Protein AF-A0A4Y7UEK0-F1 (afdb_monomer)

pLDDT: mean 76.54, std 17.19, range [35.75, 97.5]

Radius of gyration: 24.65 Å; Cα contacts (8 Å, |Δi|>4): 47; chains: 1; bounding box: 39×73×31 Å

Mean predicted aligned error: 13.54 Å

Foldseek 3Di:
DPVVVVVVPPPPDDPVVVVVVVVVVVVVVVVVVVVVVVVVVVVCCVQQLAAPDDVPPPDDDDDDDPVVLVVLCVVCVVPVVSNHDSVSRVVSVVVVCCVVCVVVVQVVDVVPHPGPD

InterPro domains:
  IPR021823 Protein of unknown function DUF3408 [PF11888] (27-111)

Organism: NCBI:txid2133765

Secondary structure (DSSP, 8-state):
--HHHHHTT-TTS-HHHHHHHHHHHHHHHHHHHHHHHHHHHHHHHHHHS---S---S-PPP----HHHHHHHHHHHHH-GGGT--HHHHHHHHHHHHHHHHHHHHHHHHHTTSS---

Solvent-accessible surface area (backbone atoms only — not comparable to full-atom values): 7030 Å² total; per-residue (Å²): 132,71,70,69,64,60,64,76,70,51,88,85,59,62,72,70,61,56,55,51,51,53,52,52,50,52,52,50,54,50,50,50,52,50,51,54,50,50,50,50,52,53,50,49,40,69,60,38,44,44,64,82,62,73,91,65,90,80,75,82,91,78,92,70,61,68,74,57,49,54,52,52,47,50,52,37,69,68,43,61,91,51,70,31,44,63,66,25,33,53,48,32,51,50,53,50,47,49,70,78,39,41,65,61,53,50,54,62,38,54,77,73,47,77,69,95,120

Structure (mmCIF, N/CA/C/O backbone):
data_AF-A0A4Y7UEK0-F1
#
_entry.id   AF-A0A4Y7UEK0-F1
#
loop_
_atom_site.group_PDB
_atom_site.id
_atom_site.type_symbol
_atom_site.label_atom_id
_atom_site.label_alt_id
_atom_site.label_comp_id
_atom_site.label_asym_id
_atom_site.label_entity_id
_atom_site.label_seq_id
_atom_site.pdbx_PDB_ins_code
_atom_site.Cartn_x
_atom_site.Cartn_y
_atom_site.Cartn_z
_atom_site.occupancy
_atom_site.B_iso_or_equiv
_atom_site.auth_seq_id
_atom_site.auth_comp_id
_atom_site.auth_asym_id
_atom_site.auth_atom_id
_atom_site.pdbx_PDB_model_num
ATOM 1 N N . MET A 1 1 ? -23.422 32.558 14.221 1.00 51.28 1 MET A N 1
ATOM 2 C CA . MET A 1 1 ? -23.648 33.765 15.050 1.00 51.28 1 MET A CA 1
ATOM 3 C C . MET A 1 1 ? -22.367 34.535 15.437 1.00 51.28 1 MET A C 1
ATOM 5 O O . MET A 1 1 ? -22.496 35.624 15.967 1.00 51.28 1 MET A O 1
ATOM 9 N N . TYR A 1 2 ? -21.147 34.057 15.121 1.00 42.44 2 TYR A N 1
ATOM 10 C CA . TYR A 1 2 ? -19.880 34.770 15.417 1.00 42.44 2 TYR A CA 1
ATOM 11 C C . TYR A 1 2 ? -19.360 35.696 14.296 1.00 42.44 2 TYR A C 1
ATOM 13 O O . TYR A 1 2 ? -18.564 36.591 14.559 1.00 42.44 2 TYR A O 1
ATOM 21 N N . TRP A 1 3 ? -19.823 35.526 13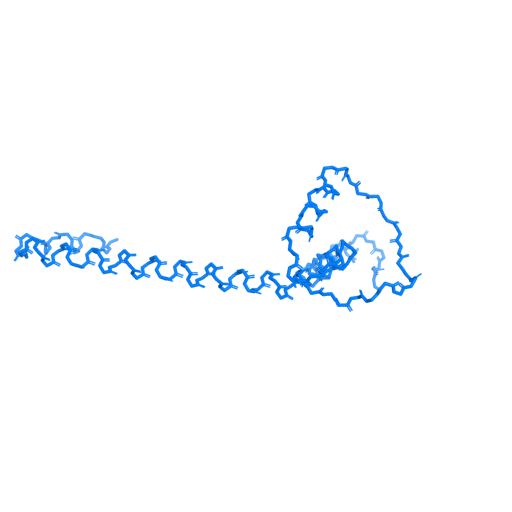.053 1.00 38.50 3 TRP A N 1
ATOM 22 C CA . TRP A 1 3 ? -19.359 36.330 11.911 1.00 38.50 3 TRP A CA 1
ATOM 23 C C . TRP A 1 3 ? -19.904 37.771 11.909 1.00 38.50 3 TRP A C 1
ATOM 25 O O . TRP A 1 3 ? -19.195 38.690 11.506 1.00 38.50 3 TRP A O 1
ATOM 35 N N . ASN A 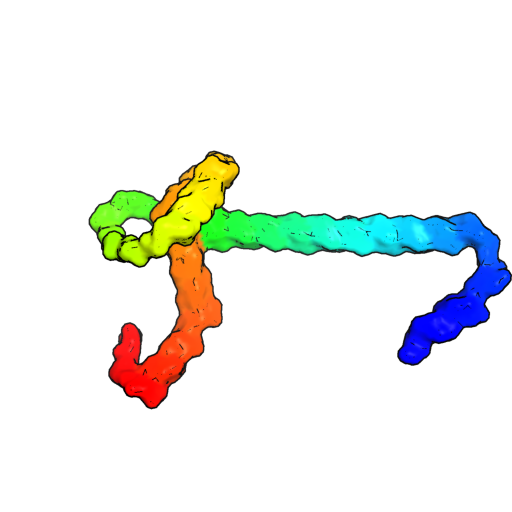1 4 ? -21.110 38.001 12.446 1.00 35.75 4 ASN A N 1
ATOM 36 C CA . ASN A 1 4 ? -21.740 39.331 12.469 1.00 35.75 4 ASN A CA 1
ATOM 37 C C . ASN A 1 4 ? -21.122 40.300 13.493 1.00 35.75 4 ASN A C 1
ATOM 39 O O . ASN A 1 4 ? -21.269 41.510 13.347 1.00 35.75 4 ASN A O 1
ATOM 43 N N . ILE A 1 5 ? -20.417 39.796 14.511 1.00 50.41 5 ILE A N 1
ATOM 44 C CA . ILE A 1 5 ? -19.806 40.637 15.555 1.00 50.41 5 ILE A CA 1
ATOM 45 C C . ILE A 1 5 ? -18.482 41.250 15.067 1.00 50.41 5 ILE A C 1
ATOM 47 O O . ILE A 1 5 ? -18.147 42.373 15.434 1.00 50.41 5 ILE A O 1
ATOM 51 N N . ILE A 1 6 ? -17.747 40.559 14.189 1.00 52.50 6 ILE A N 1
ATOM 52 C CA . ILE A 1 6 ? -16.452 41.040 13.681 1.00 52.50 6 ILE A CA 1
ATOM 53 C C . ILE A 1 6 ? -16.626 42.156 12.641 1.00 52.50 6 ILE A C 1
ATOM 55 O O . ILE A 1 6 ? -15.857 43.116 12.646 1.00 52.50 6 ILE A O 1
ATOM 59 N N . PHE A 1 7 ? -17.654 42.072 11.790 1.00 45.69 7 PHE A N 1
ATOM 60 C CA . PHE A 1 7 ? -17.896 43.068 10.739 1.00 45.69 7 PHE A CA 1
ATOM 61 C C . PHE A 1 7 ? -18.447 44.398 11.262 1.00 45.69 7 PHE A C 1
ATOM 63 O O . PHE A 1 7 ? -18.144 45.442 10.699 1.00 45.69 7 PHE A O 1
ATOM 70 N N . LYS A 1 8 ? -19.193 44.406 12.374 1.00 47.34 8 LYS A N 1
ATOM 71 C CA . LYS A 1 8 ? -19.775 45.652 12.905 1.00 47.34 8 LYS A CA 1
ATOM 72 C C . LYS A 1 8 ? -18.752 46.578 13.581 1.00 47.34 8 LYS A C 1
ATOM 74 O O . LYS A 1 8 ? -19.083 47.705 13.920 1.00 47.34 8 LYS A O 1
ATOM 79 N N . ASN A 1 9 ? -17.514 46.112 13.775 1.00 48.19 9 ASN A N 1
ATOM 80 C CA . ASN A 1 9 ? -16.435 46.857 14.433 1.00 48.19 9 ASN A CA 1
ATOM 81 C C . ASN A 1 9 ? -15.247 47.153 13.484 1.00 48.19 9 ASN A C 1
ATOM 83 O O . ASN A 1 9 ? -14.094 47.280 13.924 1.00 48.19 9 ASN A O 1
ATOM 87 N N . SER A 1 10 ? -15.501 47.185 12.165 1.00 52.19 10 SER A N 1
ATOM 88 C CA . SER A 1 10 ? -14.494 47.468 11.128 1.00 52.19 10 SER A CA 1
ATOM 89 C C . SER A 1 10 ? -14.538 48.890 10.562 1.00 52.19 10 SER A C 1
ATOM 91 O O . SER A 1 10 ? -13.602 49.263 9.863 1.00 52.19 10 SER A O 1
ATOM 93 N N . GLU A 1 11 ? -15.560 49.693 10.867 1.00 51.62 11 GLU A N 1
ATOM 94 C CA . GLU A 1 11 ? -15.732 51.023 10.251 1.00 51.62 11 GLU A CA 1
ATOM 95 C C . GLU A 1 11 ? -14.746 52.092 10.764 1.00 51.62 11 GLU A C 1
ATOM 97 O O . GLU A 1 11 ? -14.513 53.073 10.071 1.00 51.62 11 GLU A O 1
ATOM 102 N N . ASN A 1 12 ? -14.065 51.875 11.901 1.00 55.09 12 ASN A N 1
ATOM 103 C CA . ASN A 1 12 ? -13.148 52.864 12.501 1.00 55.09 12 ASN A CA 1
ATOM 104 C C . ASN A 1 12 ? -11.661 52.454 12.543 1.00 55.09 12 ASN A C 1
ATOM 106 O O . ASN A 1 12 ? -10.874 53.054 13.276 1.00 55.09 12 ASN A O 1
ATOM 110 N N . ARG A 1 13 ? -11.226 51.434 11.786 1.00 55.00 13 ARG A N 1
ATOM 111 C CA . ARG A 1 13 ? -9.805 51.025 11.755 1.00 55.00 13 ARG A CA 1
ATOM 112 C C . ARG A 1 13 ? -9.147 51.373 10.425 1.00 55.00 13 ARG A C 1
ATOM 114 O O . ARG A 1 13 ? -9.583 50.929 9.370 1.00 55.00 13 ARG A O 1
ATOM 121 N N . SER A 1 14 ? -8.055 52.140 10.493 1.00 54.41 14 SER A N 1
ATOM 122 C CA . SER A 1 14 ? -7.303 52.615 9.329 1.00 54.41 14 SER A CA 1
ATOM 123 C C . SER A 1 14 ? -6.936 51.454 8.383 1.00 54.41 14 SER A C 1
ATOM 125 O O . SER A 1 14 ? -6.458 50.413 8.854 1.00 54.41 14 SER A O 1
ATOM 127 N N . PRO A 1 15 ? -7.066 51.624 7.053 1.00 53.88 15 PRO A N 1
ATOM 128 C CA . PRO A 1 15 ? -7.019 50.530 6.072 1.00 53.88 15 PRO A CA 1
ATOM 129 C C . PRO A 1 15 ? -5.726 49.695 6.099 1.00 53.88 15 PRO A C 1
ATOM 131 O O . PRO A 1 15 ? -5.742 48.516 5.743 1.00 53.88 15 PRO A O 1
ATOM 134 N N . LYS A 1 16 ? -4.618 50.263 6.597 1.00 53.06 16 LYS A N 1
ATOM 135 C CA . LYS A 1 16 ? -3.312 49.593 6.757 1.00 53.06 16 LYS A CA 1
ATOM 136 C C . LYS A 1 16 ? -3.296 48.505 7.845 1.00 53.06 16 LYS A C 1
ATOM 138 O O . LYS A 1 16 ? -2.536 47.544 7.742 1.00 53.06 16 LYS A O 1
ATOM 143 N N . VAL A 1 17 ? -4.109 48.638 8.897 1.00 53.66 17 VAL A N 1
ATOM 144 C CA . VAL A 1 17 ? -4.168 47.666 10.010 1.00 53.66 17 VAL A CA 1
ATOM 145 C C . VAL A 1 17 ? -5.020 46.452 9.629 1.00 53.66 17 VAL A C 1
ATOM 147 O O . VAL A 1 17 ? -4.702 45.323 10.012 1.00 53.66 17 VAL A O 1
ATOM 150 N N . LEU A 1 18 ? -6.060 46.668 8.818 1.00 51.16 18 LEU A N 1
ATOM 151 C CA . LEU A 1 18 ? -6.901 45.600 8.281 1.00 51.16 18 LEU A CA 1
ATOM 152 C C . LEU A 1 18 ? -6.122 44.733 7.278 1.00 51.16 18 LEU A C 1
ATOM 154 O O . LEU A 1 18 ? -6.100 43.512 7.414 1.00 51.16 18 LEU A O 1
ATOM 158 N N . THR A 1 19 ? -5.389 45.356 6.347 1.00 47.16 19 THR A N 1
ATOM 159 C CA . THR A 1 19 ? -4.548 44.641 5.364 1.00 47.16 19 THR A CA 1
ATOM 160 C C . THR A 1 19 ? -3.374 43.891 5.995 1.00 47.16 19 THR A C 1
ATOM 162 O O . THR A 1 19 ? -2.991 42.831 5.504 1.00 47.16 19 THR A O 1
ATOM 165 N N . ARG A 1 20 ? -2.788 44.373 7.099 1.00 57.00 20 ARG A N 1
ATOM 166 C CA . ARG A 1 20 ? -1.752 43.609 7.823 1.00 57.00 20 ARG A CA 1
ATOM 167 C C . ARG A 1 20 ? -2.312 42.352 8.494 1.00 57.00 20 ARG A C 1
ATOM 169 O O . ARG A 1 20 ? -1.668 41.308 8.433 1.00 57.00 20 ARG A O 1
ATOM 176 N N . ASN A 1 21 ? -3.503 42.427 9.092 1.00 59.06 21 ASN A N 1
ATOM 177 C CA . ASN A 1 21 ? -4.119 41.280 9.768 1.00 59.06 21 ASN A CA 1
ATOM 178 C C . ASN A 1 21 ? -4.584 40.189 8.795 1.00 59.06 21 ASN A C 1
ATOM 180 O O . ASN A 1 21 ? -4.391 39.006 9.074 1.00 59.06 21 ASN A O 1
ATOM 184 N N . THR A 1 22 ? -5.132 40.558 7.634 1.00 58.94 22 THR A N 1
ATOM 185 C CA . THR A 1 22 ? -5.534 39.578 6.611 1.00 58.94 22 THR A CA 1
ATOM 186 C C . THR A 1 22 ? -4.328 38.849 6.018 1.00 58.94 22 THR A C 1
ATOM 188 O O . THR A 1 22 ? -4.348 37.623 5.906 1.00 58.94 22 THR A O 1
ATOM 191 N N . ASN A 1 23 ? -3.239 39.571 5.730 1.00 68.06 23 ASN A N 1
ATOM 192 C CA . ASN A 1 23 ? -1.986 38.973 5.264 1.00 68.06 23 ASN A CA 1
ATOM 193 C C . ASN A 1 23 ? -1.353 38.055 6.320 1.00 68.06 23 ASN A C 1
ATOM 195 O O . ASN A 1 23 ? -0.875 36.970 5.990 1.00 68.06 23 ASN A O 1
ATOM 199 N N . LEU A 1 24 ? -1.376 38.442 7.600 1.00 66.81 24 LEU A N 1
ATOM 200 C CA . LEU A 1 24 ? -0.862 37.604 8.684 1.00 66.81 24 LEU A CA 1
ATOM 201 C C . LEU A 1 24 ? -1.669 36.304 8.823 1.00 66.81 24 LEU A C 1
ATOM 203 O O . LEU A 1 24 ? -1.080 35.228 8.905 1.00 66.81 24 LEU A O 1
ATOM 207 N N . PHE A 1 25 ? -3.001 36.383 8.775 1.00 68.94 25 PHE A N 1
ATOM 208 C CA . PHE A 1 25 ? -3.875 35.211 8.835 1.00 68.94 25 PHE A CA 1
ATOM 209 C C . PHE A 1 25 ? -3.684 34.273 7.632 1.00 68.94 25 PHE A C 1
ATOM 211 O O . PHE A 1 25 ? -3.545 33.060 7.805 1.00 68.94 25 PHE A O 1
ATOM 218 N N . TYR A 1 26 ? -3.599 34.815 6.413 1.00 68.94 26 TYR A N 1
ATOM 219 C CA . TYR A 1 26 ? -3.302 34.028 5.212 1.00 68.94 26 TYR A CA 1
ATOM 220 C C . TYR A 1 26 ? -1.944 33.317 5.322 1.00 68.94 26 TYR A C 1
ATOM 222 O O . TYR A 1 26 ? -1.835 32.116 5.083 1.00 68.94 26 TYR A O 1
ATOM 230 N N . ASN A 1 27 ? -0.911 34.019 5.788 1.00 69.00 27 ASN A N 1
ATOM 231 C CA . ASN A 1 27 ? 0.416 33.435 5.969 1.00 69.00 27 ASN A CA 1
ATOM 232 C C . ASN A 1 27 ? 0.431 32.333 7.040 1.00 69.00 27 ASN A C 1
ATOM 234 O O . ASN A 1 27 ? 1.101 31.314 6.865 1.00 69.00 27 ASN A O 1
ATOM 238 N N . VAL A 1 28 ? -0.314 32.502 8.137 1.00 72.88 28 VAL A N 1
ATOM 239 C CA . VAL A 1 28 ? -0.445 31.487 9.194 1.00 72.88 28 VAL A CA 1
ATOM 240 C C . VAL A 1 28 ? -1.202 30.259 8.685 1.00 72.88 28 VAL A C 1
ATOM 242 O O . VAL A 1 28 ? 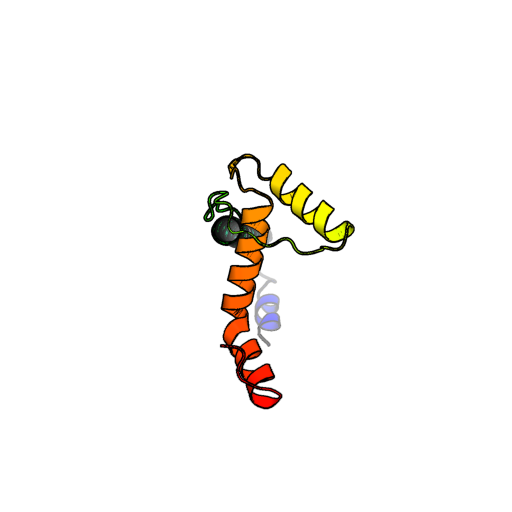-0.715 29.140 8.845 1.00 72.88 28 VAL A O 1
ATOM 245 N N . THR A 1 29 ? -2.340 30.440 8.011 1.00 66.06 29 THR A N 1
ATOM 246 C CA . THR A 1 29 ? -3.123 29.326 7.442 1.00 66.06 29 THR A CA 1
ATOM 247 C C . THR A 1 29 ? -2.343 28.567 6.366 1.00 66.06 29 THR A C 1
ATOM 249 O O . THR A 1 29 ? -2.349 27.334 6.362 1.00 66.06 29 THR A O 1
ATOM 252 N N . MET A 1 30 ? -1.578 29.268 5.524 1.00 62.03 30 MET A N 1
ATOM 253 C CA . MET A 1 30 ? -0.667 28.655 4.553 1.00 62.03 30 MET A CA 1
ATOM 254 C C . MET A 1 30 ? 0.459 27.871 5.232 1.00 62.03 30 MET A C 1
ATOM 256 O O . MET A 1 30 ? 0.701 26.720 4.869 1.00 62.03 30 MET A O 1
ATOM 260 N N . LYS A 1 31 ? 1.106 28.425 6.266 1.00 60.59 31 LYS A N 1
ATOM 261 C CA . LYS A 1 31 ? 2.137 27.712 7.044 1.00 60.59 31 LYS A CA 1
ATOM 262 C C . LYS A 1 31 ? 1.584 26.463 7.733 1.00 60.59 31 LYS A C 1
ATOM 264 O O . LYS A 1 31 ? 2.244 25.425 7.704 1.00 60.59 31 LYS A O 1
ATOM 269 N N . ILE A 1 32 ? 0.377 26.527 8.301 1.00 64.75 32 ILE A N 1
ATOM 270 C CA . ILE A 1 32 ? -0.306 25.369 8.898 1.00 64.75 32 ILE A CA 1
ATOM 271 C C . ILE A 1 32 ? -0.587 24.318 7.824 1.00 64.75 32 ILE A C 1
ATOM 273 O O . ILE A 1 32 ? -0.220 23.161 8.000 1.00 64.75 32 ILE A O 1
ATOM 277 N N . LYS A 1 33 ? -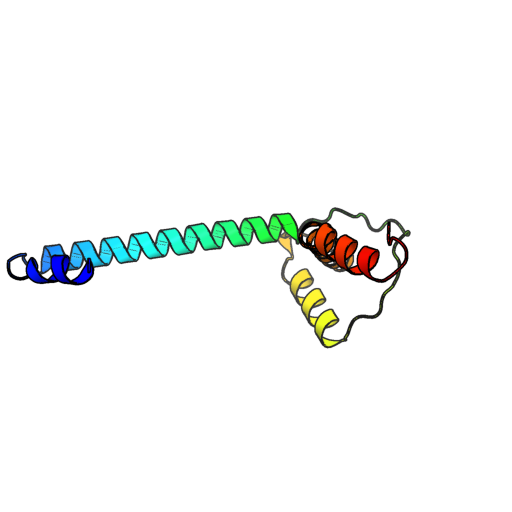1.151 24.710 6.676 1.00 58.03 33 LYS A N 1
ATOM 278 C CA . LYS A 1 33 ? -1.437 23.791 5.565 1.00 58.03 33 LYS A CA 1
ATOM 279 C C . LYS A 1 33 ? -0.167 23.114 5.045 1.00 58.03 33 LYS A C 1
ATOM 281 O O . LYS A 1 33 ? -0.177 21.905 4.827 1.00 58.03 33 LYS A O 1
ATOM 286 N N . ILE A 1 34 ? 0.933 23.859 4.910 1.00 68.62 34 ILE A N 1
ATOM 287 C CA . ILE A 1 34 ? 2.250 23.331 4.524 1.00 68.62 34 ILE A CA 1
ATOM 288 C C . ILE A 1 34 ? 2.777 22.360 5.585 1.00 68.62 34 ILE A C 1
ATOM 290 O O . ILE A 1 34 ? 3.217 21.270 5.231 1.00 68.62 34 ILE A O 1
ATOM 294 N N . LYS A 1 35 ? 2.698 22.706 6.876 1.00 65.44 35 LYS A N 1
ATOM 295 C CA . LYS A 1 35 ? 3.147 21.841 7.980 1.00 65.44 35 LYS A CA 1
ATOM 296 C C . LYS A 1 35 ? 2.338 20.546 8.047 1.00 65.44 35 LYS A C 1
ATOM 298 O O . LYS A 1 35 ? 2.927 19.471 8.118 1.00 65.4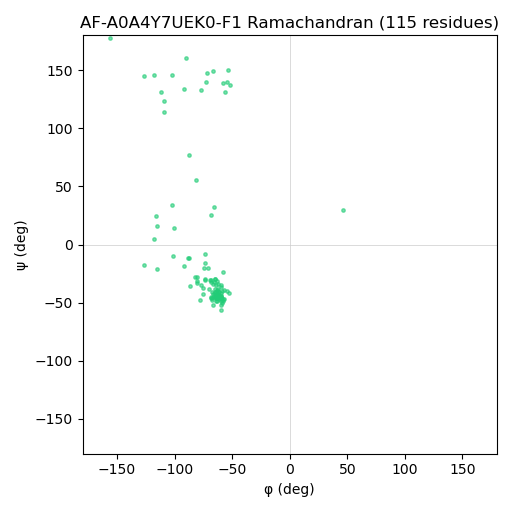4 35 LYS A O 1
ATOM 303 N N . THR A 1 36 ? 1.012 20.626 7.954 1.00 68.44 36 THR A N 1
ATOM 304 C CA . THR A 1 36 ? 0.122 19.458 7.914 1.00 68.44 36 THR A CA 1
ATOM 305 C C . THR A 1 36 ? 0.398 18.605 6.681 1.00 68.44 36 THR A C 1
ATOM 307 O O . THR A 1 36 ? 0.488 17.385 6.779 1.00 68.44 36 THR A O 1
ATOM 310 N N . HIS A 1 37 ? 0.608 19.221 5.516 1.00 70.00 37 HIS A N 1
ATOM 311 C CA . HIS A 1 37 ? 0.967 18.490 4.305 1.00 70.00 37 HIS A CA 1
ATOM 312 C C . HIS A 1 37 ? 2.342 17.817 4.428 1.00 70.00 37 HIS A C 1
ATOM 314 O O . HIS A 1 37 ? 2.503 16.680 3.983 1.00 70.00 37 HIS A O 1
ATOM 320 N N . LYS A 1 38 ? 3.332 18.491 5.022 1.00 71.81 38 LYS A N 1
ATOM 321 C CA . LYS A 1 38 ? 4.661 17.925 5.275 1.00 71.81 38 LYS A CA 1
ATOM 322 C C . LYS A 1 38 ? 4.564 16.721 6.213 1.00 71.81 38 LYS A C 1
ATOM 324 O O . LYS A 1 38 ? 5.099 15.671 5.882 1.00 71.81 38 LYS A O 1
ATOM 329 N N . ASN A 1 39 ? 3.787 16.838 7.288 1.00 83.00 39 ASN A N 1
ATOM 330 C CA . ASN A 1 39 ? 3.536 15.743 8.223 1.00 83.00 39 ASN A CA 1
ATOM 331 C C . ASN A 1 39 ? 2.878 14.540 7.520 1.00 83.00 39 ASN A C 1
ATOM 333 O O . ASN A 1 39 ? 3.381 13.427 7.619 1.00 83.00 39 ASN A O 1
ATOM 337 N N . ARG A 1 40 ? 1.853 14.767 6.686 1.00 84.12 40 ARG A N 1
ATOM 338 C CA . ARG A 1 40 ? 1.238 13.690 5.888 1.00 84.12 40 ARG A CA 1
ATOM 339 C C . ARG A 1 40 ? 2.205 13.038 4.900 1.00 84.12 40 ARG A C 1
ATOM 341 O O . ARG A 1 40 ? 2.146 11.829 4.716 1.00 84.12 40 ARG A O 1
ATOM 348 N N . LYS A 1 41 ? 3.096 13.809 4.263 1.00 85.56 41 LYS A N 1
ATOM 349 C CA . LYS A 1 41 ? 4.133 13.250 3.375 1.00 85.56 41 LYS A CA 1
ATOM 350 C C . LYS A 1 41 ? 5.110 12.370 4.153 1.00 85.56 41 LYS A C 1
ATOM 352 O O . LYS A 1 41 ? 5.441 11.286 3.691 1.00 85.56 41 LYS A O 1
ATOM 357 N N . GLU A 1 42 ? 5.556 12.820 5.321 1.00 88.62 42 GLU A N 1
ATOM 358 C CA . GLU A 1 42 ? 6.456 12.049 6.184 1.00 88.62 42 GLU A CA 1
ATOM 359 C C . GLU A 1 42 ? 5.785 10.772 6.701 1.00 88.62 42 GLU A C 1
ATOM 361 O O . GLU A 1 42 ? 6.394 9.706 6.662 1.00 88.62 42 GLU A O 1
ATOM 366 N N . GLN A 1 43 ? 4.520 10.853 7.121 1.00 89.38 43 GLN A N 1
ATOM 367 C CA . GLN A 1 43 ? 3.729 9.685 7.512 1.00 89.38 43 GLN A CA 1
ATOM 368 C C . GLN A 1 43 ? 3.559 8.705 6.349 1.00 89.38 43 GLN A C 1
ATOM 370 O O . GLN A 1 43 ? 3.819 7.518 6.519 1.00 89.38 43 GLN A O 1
ATOM 375 N N . PHE A 1 44 ? 3.210 9.196 5.155 1.00 91.06 44 PHE A N 1
ATOM 376 C CA . PHE A 1 44 ? 3.103 8.363 3.957 1.00 91.06 44 PHE A CA 1
ATOM 377 C C . PHE A 1 44 ? 4.414 7.626 3.666 1.00 91.06 44 PHE A C 1
ATOM 379 O O . PHE A 1 44 ? 4.404 6.415 3.455 1.00 91.06 44 PHE A O 1
ATOM 386 N N . LYS A 1 45 ? 5.551 8.335 3.708 1.00 90.38 45 LYS A N 1
ATOM 387 C CA . LYS A 1 45 ? 6.867 7.717 3.508 1.00 90.38 45 LYS A CA 1
ATOM 388 C C . LYS A 1 45 ? 7.136 6.625 4.549 1.00 90.38 45 LYS A C 1
ATOM 390 O O . LYS A 1 45 ? 7.529 5.527 4.175 1.00 90.38 45 LYS A O 1
ATOM 395 N N . LYS A 1 46 ? 6.869 6.889 5.832 1.00 90.25 46 LYS A N 1
ATOM 396 C CA . LYS A 1 46 ? 7.074 5.920 6.926 1.00 90.25 46 LYS A CA 1
ATOM 397 C C . LYS A 1 46 ? 6.180 4.683 6.825 1.00 90.25 46 LYS A C 1
ATOM 399 O O . LYS A 1 46 ? 6.595 3.597 7.223 1.00 90.25 46 LYS A O 1
ATOM 404 N N . LEU A 1 47 ? 4.954 4.853 6.340 1.00 91.50 47 LEU A N 1
ATOM 405 C CA . LEU A 1 47 ? 4.004 3.755 6.209 1.00 91.50 47 LEU A CA 1
ATOM 406 C C . LEU A 1 47 ? 4.308 2.900 4.983 1.00 91.50 47 LEU A C 1
ATOM 408 O O . LEU A 1 47 ? 4.381 1.685 5.112 1.00 91.50 47 LEU A O 1
ATOM 412 N N . PHE A 1 48 ? 4.527 3.521 3.822 1.00 93.44 48 PHE A N 1
ATOM 413 C CA . PHE A 1 48 ? 4.515 2.785 2.559 1.00 93.44 48 PHE A CA 1
ATOM 414 C C . PHE A 1 48 ? 5.851 2.733 1.817 1.00 93.44 48 PHE A C 1
ATOM 416 O O . PHE A 1 48 ? 6.047 1.835 1.004 1.00 93.44 48 PHE A O 1
ATOM 423 N N . MET A 1 49 ? 6.783 3.650 2.079 1.00 92.50 49 MET A N 1
ATOM 424 C CA . MET A 1 49 ? 8.067 3.734 1.364 1.00 92.50 49 MET A CA 1
ATOM 425 C C . MET A 1 49 ? 9.228 3.147 2.182 1.00 92.50 49 MET A C 1
ATOM 427 O O . MET A 1 49 ? 10.347 3.656 2.149 1.00 92.50 49 MET A O 1
ATOM 431 N N . VAL A 1 50 ? 8.960 2.099 2.967 1.00 88.62 50 VAL A N 1
ATOM 432 C CA . VAL A 1 50 ? 9.974 1.401 3.769 1.00 88.62 50 VAL A CA 1
ATOM 433 C C . VAL A 1 50 ? 10.189 0.006 3.202 1.00 88.62 50 VAL A C 1
ATOM 435 O O . VAL A 1 50 ? 9.239 -0.741 2.975 1.00 88.62 50 VAL A O 1
ATOM 438 N N . ASN A 1 51 ? 11.448 -0.375 3.003 1.00 87.19 51 ASN A N 1
ATOM 439 C CA . ASN A 1 51 ? 11.802 -1.704 2.526 1.00 87.19 51 ASN A CA 1
ATOM 440 C C . ASN A 1 51 ? 11.945 -2.682 3.710 1.00 87.19 51 ASN A C 1
ATOM 442 O O . ASN A 1 51 ? 13.054 -2.946 4.166 1.00 87.19 51 ASN A O 1
ATOM 446 N N . ARG A 1 52 ? 10.812 -3.145 4.261 1.00 76.69 52 ARG A N 1
ATOM 447 C CA . ARG A 1 52 ? 10.773 -4.031 5.448 1.00 76.69 52 ARG A CA 1
ATOM 448 C C . ARG A 1 52 ? 11.030 -5.501 5.125 1.00 76.69 52 ARG A C 1
ATOM 450 O O . ARG A 1 52 ? 11.534 -6.231 5.972 1.00 76.69 52 ARG A O 1
ATOM 457 N N . PHE A 1 53 ? 10.702 -5.919 3.908 1.00 69.56 53 PHE A N 1
ATOM 458 C CA . PHE A 1 53 ? 10.807 -7.305 3.480 1.00 69.56 53 PHE A CA 1
ATOM 459 C C . PHE A 1 53 ? 11.941 -7.452 2.478 1.00 69.56 53 PHE A C 1
ATOM 461 O O . PHE A 1 53 ? 11.891 -6.918 1.368 1.00 69.56 53 PHE A O 1
ATOM 468 N N . SER A 1 54 ? 12.979 -8.181 2.886 1.00 62.75 54 SER A N 1
ATOM 469 C CA . SER A 1 54 ? 13.990 -8.653 1.952 1.00 62.75 54 SER A CA 1
ATOM 470 C C . SER A 1 54 ? 13.345 -9.664 1.006 1.00 62.75 54 SER A C 1
ATOM 472 O O . SER A 1 54 ? 12.407 -10.371 1.367 1.00 62.75 54 SER A O 1
ATOM 474 N N . SER A 1 55 ? 13.846 -9.731 -0.222 1.00 58.25 55 SER A N 1
ATOM 475 C CA . SER A 1 55 ? 13.399 -10.609 -1.310 1.00 58.25 55 SER A CA 1
ATOM 476 C C . SER A 1 55 ? 13.635 -12.114 -1.049 1.00 58.25 55 SER A C 1
ATOM 478 O O . SER A 1 55 ? 13.890 -12.887 -1.975 1.00 58.25 55 SER A O 1
ATOM 480 N N . GLY A 1 56 ? 13.561 -12.549 0.214 1.00 59.91 56 GLY A N 1
ATOM 481 C CA . GLY A 1 56 ? 13.536 -13.947 0.617 1.00 59.91 56 GLY A CA 1
ATOM 482 C C . GLY A 1 56 ? 12.380 -14.671 -0.071 1.00 59.91 56 GLY A C 1
ATOM 483 O O . GLY A 1 56 ? 11.258 -14.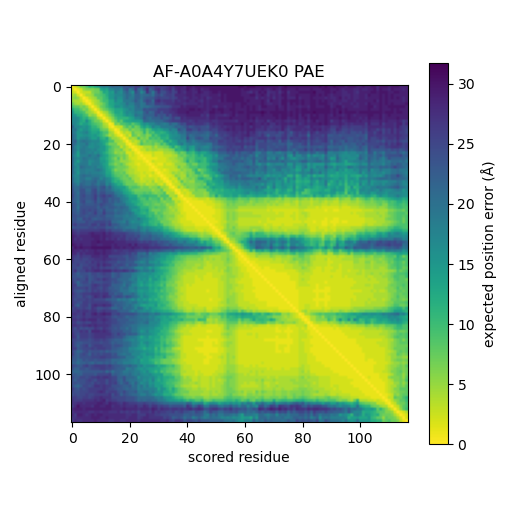178 -0.128 1.00 59.91 56 GLY A O 1
ATOM 484 N N . ARG A 1 57 ? 12.685 -15.830 -0.655 1.00 58.50 57 ARG A N 1
ATOM 485 C CA . ARG A 1 57 ? 11.917 -16.537 -1.697 1.00 58.50 57 ARG A CA 1
ATOM 486 C C . ARG A 1 57 ? 10.561 -17.134 -1.260 1.00 58.50 57 ARG A C 1
ATOM 488 O O . ARG A 1 57 ? 10.109 -18.093 -1.873 1.00 58.50 57 ARG A O 1
ATOM 495 N N . SER A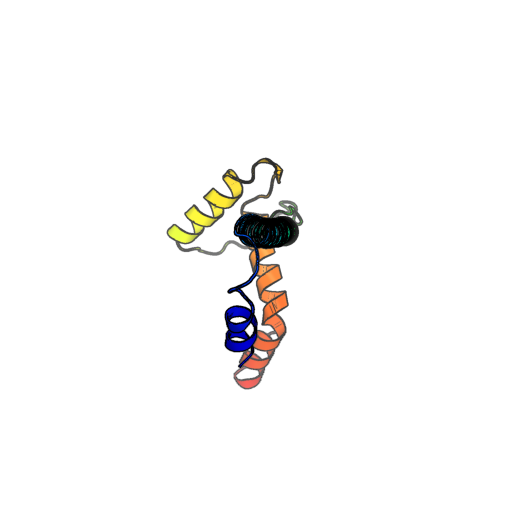 1 58 ? 9.910 -16.610 -0.224 1.00 74.19 58 SER A N 1
ATOM 496 C CA . SER A 1 58 ? 8.640 -17.127 0.316 1.00 74.19 58 SER A CA 1
ATOM 497 C C . SER A 1 58 ? 7.396 -16.341 -0.123 1.00 74.19 58 SER A C 1
ATOM 499 O O . SER A 1 58 ? 6.326 -16.504 0.462 1.00 74.19 58 SER A O 1
ATOM 501 N N . GLY A 1 59 ? 7.511 -15.488 -1.144 1.00 76.25 59 GLY A N 1
ATOM 502 C CA . GLY A 1 59 ? 6.377 -14.746 -1.698 1.00 76.25 59 GLY A CA 1
ATOM 503 C C . GLY A 1 59 ? 5.418 -15.630 -2.503 1.00 76.25 59 GLY A C 1
ATOM 504 O O . GLY A 1 59 ? 5.833 -16.576 -3.172 1.00 76.25 59 GLY A O 1
ATOM 505 N N . LYS A 1 60 ? 4.126 -15.289 -2.477 1.00 84.19 60 LYS A N 1
ATOM 506 C CA . LYS A 1 60 ? 3.109 -15.838 -3.389 1.00 84.19 60 LYS A CA 1
ATOM 507 C C . LYS A 1 60 ? 2.796 -14.814 -4.481 1.00 84.19 60 LYS A C 1
ATOM 509 O O . LYS A 1 60 ? 2.818 -13.613 -4.225 1.00 84.19 60 LYS A O 1
ATOM 514 N N . VAL A 1 61 ? 2.500 -15.285 -5.692 1.00 86.88 61 VAL A N 1
ATOM 515 C CA . VAL A 1 61 ? 2.125 -14.422 -6.824 1.00 86.88 61 VAL A CA 1
ATOM 516 C C . VAL A 1 61 ? 0.608 -14.266 -6.863 1.00 86.88 61 VAL A C 1
ATOM 518 O O . VAL A 1 61 ? -0.121 -15.251 -6.759 1.00 86.88 61 VAL A O 1
ATOM 521 N N . VAL A 1 62 ? 0.138 -13.031 -7.035 1.00 89.69 62 VAL A N 1
ATOM 522 C CA . VAL A 1 62 ? -1.280 -12.697 -7.211 1.00 89.69 62 VAL A CA 1
ATOM 523 C C . VAL A 1 62 ? -1.460 -11.868 -8.477 1.00 89.69 62 VAL A C 1
ATOM 525 O O . VAL A 1 62 ? -0.603 -11.052 -8.818 1.00 89.69 62 VAL A O 1
ATOM 528 N N . TYR A 1 63 ? -2.575 -12.066 -9.178 1.00 94.38 63 TYR A N 1
ATOM 529 C CA . TYR A 1 63 ? -2.912 -11.246 -10.338 1.00 94.38 63 TYR A CA 1
ATOM 530 C C . TYR A 1 63 ? -3.437 -9.879 -9.891 1.00 94.38 63 TYR A C 1
ATOM 532 O O . TYR A 1 63 ? -4.314 -9.780 -9.034 1.00 94.38 63 TYR A O 1
ATOM 540 N N . LEU A 1 64 ? -2.916 -8.825 -10.512 1.00 93.62 64 LEU A N 1
ATOM 541 C CA . LEU A 1 64 ? -3.367 -7.445 -10.359 1.00 93.62 64 LEU A CA 1
ATOM 542 C C . LEU A 1 64 ? -3.870 -6.939 -11.707 1.00 93.62 64 LEU A C 1
ATOM 544 O O . LEU A 1 64 ? -3.325 -7.296 -12.752 1.00 93.62 64 LEU A O 1
ATOM 548 N N . ARG A 1 65 ? -4.896 -6.082 -11.682 1.00 97.19 65 ARG A N 1
ATOM 549 C CA . ARG A 1 65 ? -5.354 -5.400 -12.897 1.00 97.19 65 ARG A CA 1
ATOM 550 C C . ARG A 1 65 ? -4.196 -4.592 -13.506 1.00 97.19 65 ARG A C 1
ATOM 552 O O . ARG A 1 65 ? -3.475 -3.948 -12.730 1.00 97.19 65 ARG A O 1
ATOM 559 N N . PRO A 1 66 ? -4.020 -4.587 -14.841 1.00 97.06 66 PRO A N 1
ATOM 560 C CA . PRO A 1 66 ? -2.903 -3.899 -15.489 1.00 97.06 66 PRO A CA 1
ATOM 561 C C . PRO A 1 66 ? -2.776 -2.427 -15.083 1.00 97.06 66 PRO A C 1
ATOM 563 O O . PRO A 1 66 ? -1.686 -1.972 -14.742 1.00 97.06 66 PRO A O 1
ATOM 566 N N . GLU A 1 67 ? -3.894 -1.706 -14.989 1.00 97.50 67 GLU A N 1
ATOM 567 C CA . GLU A 1 67 ? -3.910 -0.272 -14.680 1.00 97.50 67 GLU A CA 1
ATOM 568 C C . GLU A 1 67 ? -3.413 0.009 -13.252 1.00 97.50 67 GLU A C 1
ATOM 570 O O . GLU A 1 67 ? -2.763 1.022 -12.977 1.00 97.50 67 GLU A O 1
ATOM 575 N N . TYR A 1 68 ? -3.696 -0.902 -12.316 1.00 96.44 68 TYR A N 1
ATOM 576 C CA . TYR A 1 68 ? -3.190 -0.806 -10.947 1.00 96.44 68 TYR A CA 1
ATOM 577 C C . TYR A 1 68 ? -1.718 -1.172 -10.880 1.00 96.44 68 TYR A C 1
ATOM 579 O O . TYR A 1 68 ? -0.951 -0.470 -10.222 1.00 96.44 68 TYR A O 1
ATOM 587 N N . HIS A 1 69 ? -1.312 -2.227 -11.583 1.00 95.88 69 HIS A N 1
ATOM 588 C CA . HIS A 1 69 ? 0.084 -2.633 -11.641 1.00 95.88 69 HIS A CA 1
ATOM 589 C C . HIS A 1 69 ? 0.976 -1.499 -12.170 1.00 95.88 69 HIS A C 1
ATOM 591 O O . HIS A 1 69 ? 1.962 -1.142 -11.525 1.00 95.88 69 HIS A O 1
ATOM 597 N N . GLU A 1 70 ? 0.597 -0.867 -13.284 1.00 96.56 70 GLU A N 1
ATOM 598 C CA . GLU A 1 70 ? 1.326 0.269 -13.859 1.00 96.56 70 GLU A CA 1
ATOM 599 C C . GLU A 1 70 ? 1.415 1.451 -12.894 1.00 96.56 70 GLU A C 1
ATOM 601 O O . GLU A 1 70 ? 2.486 2.038 -12.709 1.00 96.56 70 GLU A O 1
ATOM 606 N N . ARG A 1 71 ? 0.306 1.783 -12.225 1.00 97.06 71 ARG A N 1
ATOM 607 C CA . ARG A 1 71 ? 0.275 2.881 -11.257 1.00 97.06 71 ARG A CA 1
ATOM 608 C C . ARG A 1 71 ? 1.182 2.613 -10.056 1.00 97.06 71 ARG A C 1
ATOM 610 O O . ARG A 1 71 ? 1.933 3.505 -9.662 1.00 97.06 71 ARG A O 1
ATOM 617 N N . LEU A 1 72 ? 1.134 1.410 -9.485 1.00 95.81 72 LEU A N 1
ATOM 618 C CA . LEU A 1 72 ? 1.981 1.009 -8.357 1.00 95.81 72 LEU A CA 1
ATOM 619 C C . LEU A 1 72 ? 3.462 1.013 -8.754 1.00 95.81 72 LEU A C 1
ATOM 621 O O . LEU A 1 72 ? 4.297 1.569 -8.036 1.00 95.81 72 LEU A O 1
ATOM 625 N N . LEU A 1 73 ? 3.778 0.469 -9.931 1.00 94.62 73 LEU A N 1
ATOM 626 C CA . LEU A 1 73 ? 5.130 0.466 -10.479 1.00 94.62 73 LEU A CA 1
ATOM 627 C C . LEU A 1 73 ? 5.655 1.894 -10.668 1.00 94.62 73 LEU A C 1
ATOM 629 O O . LEU A 1 73 ? 6.781 2.196 -10.268 1.00 94.62 73 LEU A O 1
ATOM 633 N N . ARG A 1 74 ? 4.833 2.797 -11.215 1.00 95.81 74 ARG A N 1
ATOM 634 C CA . ARG A 1 74 ? 5.217 4.196 -11.426 1.00 95.81 74 ARG A CA 1
ATOM 635 C C . ARG A 1 74 ? 5.515 4.922 -10.117 1.00 95.81 74 ARG A C 1
ATOM 637 O O . ARG A 1 74 ? 6.477 5.684 -10.070 1.00 95.81 74 ARG A O 1
ATOM 644 N N . ILE A 1 75 ? 4.730 4.682 -9.065 1.00 94.31 75 ILE A N 1
ATOM 645 C CA . ILE A 1 75 ? 4.971 5.260 -7.733 1.00 94.31 75 ILE A CA 1
ATOM 646 C C . ILE A 1 75 ? 6.356 4.849 -7.231 1.00 94.31 75 ILE A C 1
ATOM 648 O O . ILE A 1 75 ? 7.163 5.706 -6.881 1.00 94.31 75 ILE A O 1
ATOM 652 N N . VAL A 1 76 ? 6.662 3.554 -7.275 1.00 93.19 76 VAL A N 1
ATOM 653 C CA . VAL A 1 76 ? 7.943 3.023 -6.800 1.00 93.19 76 VAL A CA 1
ATOM 654 C C . VAL A 1 76 ? 9.127 3.561 -7.609 1.00 93.19 76 VAL A C 1
ATOM 656 O O . VAL A 1 76 ? 10.135 3.966 -7.037 1.00 93.19 76 VAL A O 1
ATOM 659 N N . GLN A 1 77 ? 9.001 3.635 -8.935 1.00 91.75 77 GLN A N 1
ATOM 660 C CA . GLN A 1 77 ? 10.057 4.157 -9.809 1.00 91.75 77 GLN A CA 1
ATOM 661 C C . GLN A 1 77 ? 10.357 5.649 -9.601 1.00 91.75 77 GLN A C 1
ATOM 663 O O . GLN A 1 77 ? 11.479 6.093 -9.867 1.00 91.75 77 GLN A O 1
ATOM 668 N N . LEU A 1 78 ? 9.358 6.433 -9.187 1.00 91.44 78 LEU A N 1
ATOM 669 C CA . LEU A 1 78 ? 9.513 7.861 -8.906 1.00 91.44 78 LEU A CA 1
ATOM 670 C C . LEU A 1 78 ? 10.079 8.117 -7.500 1.00 91.44 78 LEU A C 1
ATOM 672 O O . LEU A 1 78 ? 10.794 9.100 -7.313 1.00 91.44 78 LEU A O 1
ATOM 676 N N . SER A 1 79 ? 9.840 7.216 -6.545 1.00 84.88 79 SER A N 1
ATOM 677 C CA . SER A 1 79 ? 10.379 7.252 -5.174 1.00 84.88 79 SER A CA 1
ATOM 678 C C . SER A 1 79 ? 11.811 6.697 -5.084 1.00 84.88 79 SER A C 1
ATOM 680 O O . SER A 1 79 ? 12.095 5.741 -4.359 1.00 84.88 79 SER A O 1
ATOM 682 N N . ARG A 1 80 ? 12.730 7.260 -5.884 1.00 73.75 80 ARG A N 1
ATOM 683 C CA . ARG A 1 80 ? 14.104 6.741 -6.041 1.00 73.75 80 ARG A CA 1
ATOM 684 C C . ARG A 1 80 ? 14.950 6.825 -4.768 1.00 73.75 80 ARG A C 1
ATOM 686 O O . ARG A 1 80 ? 15.846 6.000 -4.595 1.00 73.75 80 ARG A O 1
ATOM 693 N N . GLU A 1 81 ? 14.696 7.803 -3.900 1.00 78.12 81 GLU A N 1
ATOM 694 C CA . GLU A 1 81 ? 15.473 8.014 -2.669 1.00 78.12 81 GLU A CA 1
ATOM 695 C C . GLU A 1 81 ? 15.243 6.875 -1.662 1.00 78.12 81 GLU A C 1
ATOM 697 O O . GLU A 1 81 ? 16.149 6.473 -0.936 1.00 78.12 81 GLU A O 1
ATOM 702 N N . GLU A 1 82 ? 14.040 6.311 -1.665 1.00 79.50 82 GLU A N 1
ATOM 703 C CA . GLU A 1 82 ? 13.540 5.366 -0.674 1.00 79.50 82 GLU A CA 1
ATOM 704 C C . GLU A 1 82 ? 13.891 3.913 -1.003 1.00 79.50 82 GLU A C 1
ATOM 706 O O . GLU A 1 82 ? 13.713 3.036 -0.157 1.00 79.50 82 GLU A O 1
ATOM 711 N N . LYS A 1 83 ? 14.372 3.642 -2.228 1.00 81.81 83 LYS A N 1
ATOM 712 C CA . LYS A 1 83 ? 14.790 2.306 -2.707 1.00 81.81 83 LYS A CA 1
ATOM 713 C C . LYS A 1 83 ? 13.777 1.195 -2.377 1.00 81.81 83 LYS A C 1
ATOM 715 O O . LYS A 1 83 ? 14.143 0.039 -2.156 1.00 81.81 83 LYS A O 1
ATOM 720 N N . THR A 1 84 ? 12.497 1.557 -2.304 1.00 89.06 84 THR A N 1
ATOM 721 C CA . THR A 1 84 ? 11.404 0.624 -2.027 1.00 89.06 84 THR A CA 1
ATOM 722 C C . THR A 1 84 ? 11.190 -0.232 -3.267 1.00 89.06 84 THR A C 1
ATOM 724 O O . THR A 1 84 ? 11.286 0.270 -4.382 1.00 89.06 84 THR A O 1
ATOM 727 N N . THR A 1 85 ? 10.936 -1.527 -3.105 1.00 90.56 85 THR A N 1
ATOM 728 C CA . THR A 1 85 ? 10.603 -2.396 -4.242 1.00 90.56 85 THR A CA 1
ATOM 729 C C . THR A 1 85 ? 9.093 -2.421 -4.467 1.00 90.56 85 THR A C 1
ATOM 731 O O . THR A 1 85 ? 8.326 -2.112 -3.554 1.00 90.56 85 THR A O 1
ATOM 734 N N . LEU A 1 86 ? 8.642 -2.823 -5.662 1.00 91.50 86 LEU A N 1
ATOM 735 C CA . LEU A 1 86 ? 7.210 -3.026 -5.915 1.00 91.50 86 LEU A CA 1
ATOM 736 C C . LEU A 1 86 ? 6.604 -4.034 -4.931 1.00 91.50 86 LEU A C 1
ATOM 738 O O . LEU A 1 86 ? 5.510 -3.807 -4.424 1.00 91.50 86 LEU A O 1
ATOM 742 N N . TYR A 1 87 ? 7.354 -5.090 -4.613 1.00 90.25 87 TYR A N 1
ATOM 743 C CA . TYR A 1 87 ? 6.964 -6.089 -3.626 1.00 90.25 87 TYR A CA 1
ATOM 744 C C . TYR A 1 87 ? 6.749 -5.462 -2.244 1.00 90.25 87 TYR A C 1
ATOM 746 O O . TYR A 1 87 ? 5.648 -5.532 -1.709 1.00 90.25 87 TYR A O 1
ATOM 754 N N . SER A 1 88 ? 7.759 -4.766 -1.713 1.00 90.69 88 SER A N 1
ATOM 755 C CA . SER A 1 88 ? 7.675 -4.137 -0.388 1.00 90.69 88 SER A CA 1
ATOM 756 C C . SER A 1 88 ? 6.574 -3.073 -0.332 1.00 90.69 88 SER A 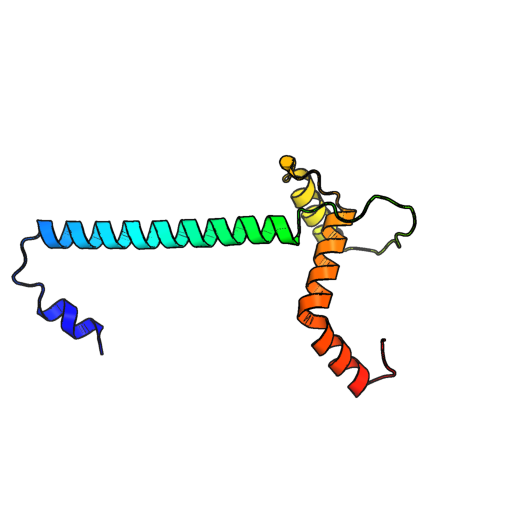C 1
ATOM 758 O O . SER A 1 88 ? 5.936 -2.906 0.698 1.00 90.69 88 SER A O 1
ATOM 760 N N . TYR A 1 89 ? 6.324 -2.357 -1.434 1.00 93.56 89 TYR A N 1
ATOM 761 C CA . TYR A 1 89 ? 5.254 -1.362 -1.490 1.00 93.56 89 TYR A CA 1
ATOM 762 C C . TYR A 1 89 ? 3.863 -1.997 -1.404 1.00 93.56 89 TYR A C 1
ATOM 764 O O . TYR A 1 89 ? 3.032 -1.527 -0.630 1.00 93.56 89 TYR A O 1
ATOM 772 N N . ILE A 1 90 ? 3.618 -3.067 -2.169 1.00 93.12 90 ILE A N 1
ATOM 773 C CA . ILE A 1 90 ? 2.354 -3.813 -2.113 1.00 93.12 90 ILE A CA 1
ATOM 774 C C . ILE A 1 90 ? 2.165 -4.418 -0.724 1.00 93.12 90 ILE A C 1
ATOM 776 O O . ILE A 1 90 ? 1.083 -4.302 -0.158 1.00 93.12 90 ILE A O 1
ATOM 780 N N . ASP A 1 91 ? 3.216 -5.000 -0.157 1.00 91.62 91 ASP A N 1
ATOM 781 C CA . ASP A 1 91 ? 3.153 -5.603 1.169 1.00 91.62 91 ASP A CA 1
ATOM 782 C C . ASP A 1 91 ? 2.816 -4.567 2.256 1.00 91.62 91 ASP A C 1
ATOM 784 O O . ASP A 1 91 ? 1.863 -4.755 3.007 1.00 91.62 91 ASP A O 1
ATOM 788 N N . ASN A 1 92 ? 3.456 -3.391 2.237 1.00 93.06 92 ASN A N 1
ATOM 789 C CA . ASN A 1 92 ? 3.119 -2.289 3.147 1.00 93.06 92 ASN A CA 1
ATOM 790 C C . ASN A 1 92 ? 1.655 -1.815 2.998 1.00 93.06 92 ASN A C 1
ATOM 792 O O . ASN A 1 92 ? 1.033 -1.404 3.980 1.00 93.06 92 ASN A O 1
ATOM 796 N N . ILE A 1 93 ? 1.097 -1.834 1.777 1.00 94.62 93 ILE A N 1
ATOM 797 C CA . ILE A 1 93 ? -0.324 -1.519 1.540 1.00 94.62 93 ILE A CA 1
ATOM 798 C C . ILE A 1 93 ? -1.215 -2.566 2.213 1.00 94.62 93 ILE A C 1
ATOM 800 O O . ILE A 1 93 ? -2.182 -2.197 2.878 1.00 94.62 93 ILE A O 1
ATOM 804 N N . MET A 1 94 ? -0.882 -3.849 2.062 1.00 93.62 94 MET A N 1
ATOM 805 C CA . MET A 1 94 ? -1.633 -4.946 2.673 1.00 93.62 94 MET A CA 1
ATOM 806 C C . MET A 1 94 ? -1.526 -4.914 4.198 1.00 93.62 94 MET A C 1
ATOM 808 O O . MET A 1 94 ? -2.544 -5.001 4.876 1.00 93.62 94 MET A O 1
ATOM 812 N N . GLU A 1 95 ? -0.329 -4.697 4.747 1.00 92.81 95 GLU A N 1
ATOM 813 C CA . GLU A 1 95 ? -0.112 -4.566 6.189 1.00 92.81 95 GLU A CA 1
ATOM 814 C C . GLU A 1 95 ? -0.955 -3.426 6.770 1.00 92.81 95 GLU A C 1
ATOM 816 O O . GLU A 1 95 ? -1.641 -3.596 7.776 1.00 92.81 95 GLU A O 1
ATOM 821 N N . HIS A 1 96 ? -0.953 -2.261 6.114 1.00 94.44 96 HIS A N 1
ATOM 822 C CA . HIS A 1 96 ? -1.797 -1.144 6.519 1.00 94.44 96 HIS A CA 1
ATOM 823 C C . HIS A 1 96 ? -3.286 -1.493 6.423 1.00 94.44 96 HIS A C 1
ATOM 825 O O . HIS A 1 96 ? -4.041 -1.178 7.333 1.00 94.44 96 HIS A O 1
ATOM 831 N N . HIS A 1 97 ? -3.723 -2.143 5.344 1.00 94.88 97 HIS A N 1
ATOM 832 C CA . HIS A 1 97 ? -5.116 -2.554 5.189 1.00 94.88 97 HIS A CA 1
ATOM 833 C C . HIS A 1 97 ? -5.560 -3.496 6.318 1.00 94.88 97 HIS A C 1
ATOM 835 O O . HIS A 1 97 ? -6.571 -3.235 6.962 1.00 94.88 97 HIS A O 1
ATOM 841 N N . PHE A 1 98 ? -4.782 -4.534 6.623 1.00 93.44 98 PHE A N 1
ATOM 842 C CA . PHE A 1 98 ? -5.115 -5.460 7.707 1.00 93.44 98 PHE A CA 1
ATOM 843 C C . PHE A 1 98 ? -5.024 -4.820 9.090 1.00 93.44 98 PHE A C 1
ATOM 845 O O . PHE A 1 98 ? -5.783 -5.189 9.978 1.00 93.44 98 PHE A O 1
ATOM 852 N N . ARG A 1 99 ? -4.140 -3.839 9.286 1.00 92.88 99 ARG A N 1
ATOM 853 C CA . ARG A 1 99 ? -4.070 -3.100 10.550 1.00 92.88 99 ARG A CA 1
ATOM 854 C C . ARG A 1 99 ? -5.303 -2.229 10.777 1.00 92.88 99 ARG A C 1
ATOM 856 O O . ARG A 1 99 ? -5.830 -2.223 11.881 1.00 92.88 99 ARG A O 1
ATOM 863 N N . GLU A 1 100 ? -5.743 -1.502 9.752 1.00 93.06 100 GLU A N 1
ATOM 864 C CA . GLU A 1 100 ? -6.877 -0.579 9.874 1.00 93.06 100 GLU A CA 1
ATOM 865 C C . GLU A 1 100 ? -8.227 -1.306 9.885 1.00 93.06 100 GLU A C 1
ATOM 867 O O . GLU A 1 100 ? -9.138 -0.870 10.577 1.00 93.06 100 GLU A O 1
ATOM 872 N N . PHE A 1 101 ? -8.357 -2.409 9.140 1.00 94.25 101 PHE A N 1
ATOM 873 C CA . PHE A 1 101 ? -9.642 -3.085 8.912 1.00 94.25 101 PHE A CA 1
ATOM 874 C C . PHE A 1 101 ? -9.690 -4.523 9.442 1.00 94.25 101 PHE A C 1
ATOM 876 O O . PHE A 1 101 ? -10.670 -5.224 9.219 1.00 94.25 101 PHE A O 1
ATOM 883 N N . GLY A 1 102 ? -8.649 -5.007 10.124 1.00 92.38 102 GLY A N 1
ATOM 884 C CA . GLY A 1 102 ? -8.557 -6.407 10.556 1.00 92.38 102 GLY A CA 1
ATOM 885 C C . GLY A 1 102 ? -9.690 -6.844 11.483 1.00 92.38 102 GLY A C 1
ATOM 886 O O . GLY A 1 102 ? -10.181 -7.966 11.351 1.00 92.38 102 GLY A O 1
ATOM 887 N N . GLN A 1 103 ? -10.138 -5.952 12.373 1.00 91.75 103 GLN A N 1
ATOM 888 C CA . GLN A 1 103 ? -11.277 -6.216 13.253 1.00 91.75 103 GLN A CA 1
ATOM 889 C C . GLN A 1 103 ? -12.571 -6.338 12.441 1.00 91.75 103 GLN A C 1
ATOM 891 O O . GLN A 1 103 ? -13.225 -7.372 12.507 1.00 91.75 103 GLN A O 1
ATOM 896 N N . ASP A 1 104 ? -12.864 -5.351 11.591 1.00 92.75 104 ASP A N 1
ATOM 897 C CA . ASP A 1 104 ? -14.059 -5.348 10.738 1.00 92.75 104 ASP A CA 1
ATOM 898 C C . ASP A 1 104 ? -14.108 -6.568 9.807 1.00 92.75 104 ASP A C 1
ATOM 900 O O . ASP A 1 104 ? -15.162 -7.171 9.608 1.00 92.75 104 ASP A O 1
ATOM 904 N N . ILE A 1 105 ? -12.958 -6.956 9.243 1.00 90.94 105 ILE A N 1
ATOM 905 C CA . ILE A 1 105 ? -12.816 -8.173 8.438 1.00 90.94 105 ILE A CA 1
ATOM 906 C C . ILE A 1 105 ? -13.184 -9.390 9.290 1.00 90.94 105 ILE A C 1
ATOM 908 O O . ILE A 1 105 ? -14.011 -10.203 8.882 1.00 90.94 105 ILE A O 1
ATOM 912 N N . THR A 1 106 ? -12.588 -9.516 10.474 1.00 89.88 106 THR A N 1
ATOM 913 C CA . THR A 1 106 ? -12.819 -10.654 11.372 1.00 89.88 106 THR A CA 1
ATOM 914 C C . THR A 1 106 ? -14.290 -10.763 11.764 1.00 89.88 106 THR A C 1
ATOM 916 O O . THR A 1 106 ? -14.873 -11.841 11.643 1.00 89.88 106 THR A O 1
ATOM 919 N N . ASP A 1 107 ? -14.907 -9.651 12.157 1.00 89.50 107 ASP A N 1
ATOM 920 C CA . ASP A 1 107 ? -16.307 -9.598 12.576 1.00 89.50 107 ASP A CA 1
ATOM 921 C C . ASP A 1 107 ? -17.244 -9.967 11.420 1.00 89.50 107 ASP A C 1
ATOM 923 O O . ASP A 1 107 ? -18.064 -10.878 11.552 1.00 89.50 107 ASP A O 1
ATOM 927 N N . TYR A 1 108 ? -17.044 -9.366 10.241 1.00 87.06 108 TYR A N 1
ATOM 928 C CA . TYR A 1 108 ? -17.848 -9.645 9.048 1.00 87.06 108 TYR A CA 1
ATOM 929 C C . TYR A 1 108 ? -17.877 -11.134 8.681 1.00 87.06 108 TYR A C 1
ATOM 931 O O . TYR A 1 108 ? -18.907 -11.667 8.253 1.00 87.06 108 TYR A O 1
ATOM 939 N N . PHE A 1 109 ? -16.738 -11.815 8.815 1.00 83.44 109 PHE A N 1
ATOM 940 C CA . PHE A 1 109 ? -16.635 -13.215 8.434 1.00 83.44 109 PHE A CA 1
ATOM 941 C C . PHE A 1 109 ? -17.049 -14.180 9.542 1.00 83.44 109 P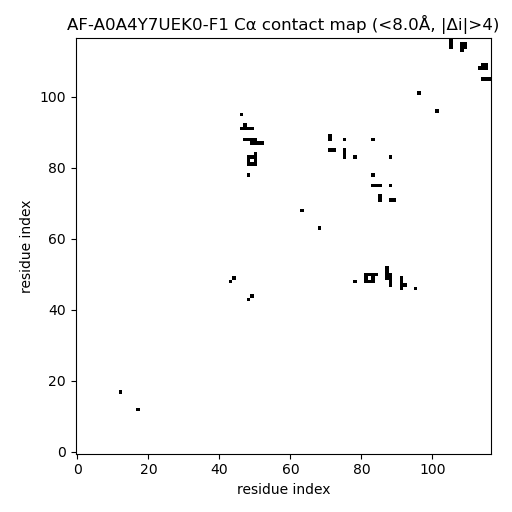HE A C 1
ATOM 943 O O . PHE A 1 109 ? -17.694 -15.174 9.215 1.00 83.44 109 PHE A O 1
ATOM 950 N N . ASN A 1 110 ? -16.780 -13.882 10.816 1.00 80.75 110 ASN A N 1
ATOM 951 C CA . ASN A 1 110 ? -17.255 -14.693 11.944 1.00 80.75 110 ASN A CA 1
ATOM 952 C C . ASN A 1 110 ? -18.787 -14.722 12.035 1.00 80.75 110 ASN A C 1
ATOM 954 O O . ASN A 1 110 ? -19.367 -15.731 12.430 1.00 80.75 110 ASN A O 1
ATOM 958 N N . GLU A 1 111 ? -19.455 -13.641 11.628 1.00 74.00 111 GLU A N 1
ATOM 959 C CA . GLU A 1 111 ? -20.918 -13.577 11.575 1.00 74.00 111 GLU A CA 1
ATOM 960 C C . GLU A 1 111 ? -21.528 -14.435 10.455 1.00 74.00 111 GLU A C 1
ATOM 962 O O . GLU A 1 111 ? -22.721 -14.744 10.496 1.00 74.00 111 GLU A O 1
ATOM 967 N N . ARG A 1 112 ? -20.748 -14.807 9.428 1.00 66.06 112 ARG A N 1
ATOM 968 C CA . ARG A 1 112 ? -21.287 -15.399 8.190 1.00 66.06 112 ARG A CA 1
ATOM 969 C C . ARG A 1 112 ? -20.665 -16.728 7.764 1.00 66.06 112 ARG A C 1
ATOM 971 O O . ARG A 1 112 ? -21.274 -17.407 6.944 1.00 66.06 112 ARG A O 1
ATOM 978 N N . ASN A 1 113 ? -19.492 -17.105 8.270 1.00 57.12 113 ASN A N 1
ATOM 979 C CA . ASN A 1 113 ? -18.757 -18.333 7.940 1.00 57.12 113 ASN A CA 1
ATOM 980 C C . ASN A 1 113 ? -17.795 -18.738 9.083 1.00 57.12 113 ASN A C 1
ATOM 982 O O . ASN A 1 113 ? -17.692 -18.050 10.093 1.00 57.12 113 ASN A O 1
ATOM 986 N N . LYS A 1 114 ? -17.093 -19.878 8.936 1.00 57.22 114 LYS A N 1
ATOM 987 C CA . LYS A 1 114 ? -16.043 -20.318 9.881 1.00 57.22 114 LYS A CA 1
ATOM 988 C C . LYS A 1 114 ? -14.982 -19.217 10.101 1.00 57.22 114 LYS A C 1
ATOM 990 O O . LYS A 1 114 ? -14.708 -18.482 9.150 1.00 57.22 114 LYS A O 1
ATOM 995 N N . PRO A 1 115 ? -14.343 -19.161 11.287 1.00 57.31 115 PRO A N 1
ATOM 996 C CA . PRO A 1 115 ? -13.310 -18.173 11.587 1.00 57.31 115 PRO A CA 1
ATOM 997 C C . PRO A 1 115 ? -12.178 -18.178 10.557 1.00 57.31 115 PRO A C 1
ATOM 999 O O . PRO A 1 115 ? -11.764 -19.239 10.086 1.00 57.31 115 PRO A O 1
ATOM 1002 N N . ILE A 1 116 ? -11.700 -16.985 10.200 1.00 62.81 116 ILE A N 1
ATOM 1003 C CA . ILE A 1 116 ? -10.625 -16.772 9.210 1.00 62.81 116 ILE A CA 1
ATOM 1004 C C . ILE A 1 116 ? -9.229 -16.805 9.851 1.00 62.81 116 ILE A C 1
ATOM 1006 O O . ILE A 1 116 ? -8.226 -16.903 9.140 1.00 62.81 116 ILE A O 1
ATOM 1010 N N . LEU A 1 117 ? -9.175 -16.766 11.185 1.00 57.09 117 LEU A N 1
ATOM 1011 C CA . LEU A 1 117 ? -7.967 -16.854 12.004 1.00 57.09 117 LEU A CA 1
ATOM 1012 C C . LEU A 1 117 ? -7.917 -18.186 12.754 1.00 57.09 117 LEU A C 1
ATOM 1014 O O . LEU A 1 117 ? -8.956 -18.563 13.342 1.00 57.09 117 LEU A O 1
#

Sequence (117 aa):
MYWNIIFKNSENRSPKVLTRNTNLFYNVTMKIKIKTHKNRKEQFKKLFMVNRFSSGRSGKVVYLRPEYHERLLRIVQLSREEKTTLYSYIDNIMEHHFREFGQDITDYFNERNKPIL